Protein AF-A0A9X2NQ87-F1 (afdb_monomer)

Secondary structure (DSSP, 8-state):
----TT-S-SEEEES-TTSSEEEEEETT-S-TTSS--GGGHHHHTTSEEEEEETTSTTHHHHHHHHHHT--TTSPPEEEEEEGGGHHHHHHHHHTSTTT-SEEEEES-------THHHHHHTT-EEEEESTT-SSPPPTTSHHHHHHHHHHTT--

Radius of gyration: 14.39 Å; Cα contacts (8 Å, |Δi|>4): 299; chains: 1; bounding box: 39×30×39 Å

Foldseek 3Di:
DDDPLQPDDQKDKAADAQAEEEEEAAASRPPPPNHDQPLCVLVSPHHIYIDGGPPHPCSLVVVLCQLVVDDPPGHAYEYEYFADCLVVQLVSCVVRQLSHQEYEYQCHDDDDDCSVVVNVVSNYHYYYAPPPDPDGDHCSDNSNSVRVCVVVVND

Nearest PDB structures (foldseek):
  6bq0-assembly1_B  TM=6.333E-01  e=1.135E-02  Homo sapiens
  7wwf-assembly3_F  TM=6.055E-01  e=3.616E-01  Mycolicibact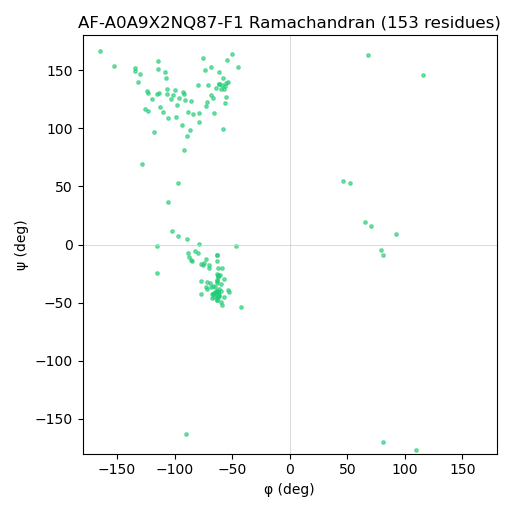erium smegmatis MC2 155
  4b2o-assembly1_D  TM=4.852E-01  e=1.905E-01  Bacillus subtilis subsp. subtilis str. 168
  2egz-assembly1_C  TM=3.609E-01  e=5.664E-01  Aquifex aeolicus
  2egz-assembly1_A  TM=3.420E-01  e=3.876E+00  Aquifex aeolicus

Sequence (155 aa):
MSADRSAGPPVVTAGDPSGAKVIVLDPAGAGNHGELPATWRPLARRRGIFWCRVPADGALTEADDLLGDRGRADPEIAVVAGGPLAAEALQLVGRHPGAAAHLLLVTPSGAGTDPSAELRAAGTDVRVVAPDAEEPLPLGHPDVVAAVRAALGDV

Solvent-accessible surface area (backbone atoms only — not comparable to full-atom values): 8628 Å² total; per-residue (Å²): 135,82,74,70,69,60,73,71,71,26,56,43,74,43,53,50,76,84,45,36,34,36,40,32,44,32,71,80,24,60,56,103,76,69,52,80,49,76,66,50,52,73,55,25,76,74,21,11,34,40,39,18,15,34,88,24,77,61,14,65,54,54,57,47,49,60,37,68,69,56,52,94,87,50,58,56,29,32,38,38,22,35,18,89,38,33,68,58,48,52,52,58,48,61,76,32,73,51,42,36,48,31,37,38,28,34,33,58,60,83,89,75,84,71,69,55,57,61,40,40,74,43,59,17,50,69,47,75,38,62,79,82,53,94,59,77,72,56,81,59,36,65,68,51,44,51,49,52,29,55,75,70,70,61,119

Organism: NCBI:txid2945988

Mean predicted aligned error: 5.28 Å

Structure (mmCIF, N/CA/C/O backbone):
data_AF-A0A9X2NQ87-F1
#
_entry.id   AF-A0A9X2NQ87-F1
#
loop_
_atom_site.group_PDB
_atom_site.id
_atom_site.type_symbol
_atom_site.label_atom_id
_atom_site.label_alt_id
_atom_site.label_comp_id
_atom_site.label_asym_id
_atom_site.label_entity_id
_atom_site.label_seq_id
_atom_site.pdbx_PDB_ins_code
_atom_site.Cartn_x
_atom_site.Cartn_y
_atom_site.Cartn_z
_atom_site.occupancy
_atom_site.B_iso_or_equiv
_atom_site.auth_seq_id
_atom_site.auth_comp_id
_atom_site.auth_asym_id
_atom_site.auth_atom_id
_atom_site.pdbx_PDB_model_num
ATOM 1 N N . MET A 1 1 ? 17.807 -3.602 -24.142 1.00 34.56 1 MET A N 1
ATOM 2 C CA . MET A 1 1 ? 16.470 -3.240 -24.658 1.00 34.56 1 MET A CA 1
ATOM 3 C C . MET A 1 1 ? 15.460 -3.702 -23.626 1.00 34.56 1 MET A C 1
ATOM 5 O O . MET A 1 1 ? 15.176 -4.890 -23.570 1.00 34.56 1 MET A O 1
ATOM 9 N N . SER A 1 2 ? 15.030 -2.812 -22.730 1.00 44.12 2 SER A N 1
ATOM 10 C CA . SER A 1 2 ? 13.993 -3.141 -21.748 1.00 44.12 2 SER A CA 1
ATOM 11 C C . SER A 1 2 ? 12.663 -3.239 -22.484 1.00 44.12 2 SER A C 1
ATOM 13 O O . SER A 1 2 ? 12.281 -2.288 -23.161 1.00 44.12 2 SER A O 1
ATOM 15 N N . ALA A 1 3 ? 11.999 -4.392 -22.393 1.00 45.81 3 ALA A N 1
ATOM 16 C CA . ALA A 1 3 ? 10.607 -4.518 -22.800 1.00 45.81 3 ALA A CA 1
ATOM 17 C C . ALA A 1 3 ? 9.786 -3.446 -22.070 1.00 45.81 3 ALA A C 1
ATOM 19 O O . ALA A 1 3 ? 10.065 -3.144 -20.907 1.00 45.81 3 ALA A O 1
ATOM 20 N N . ASP A 1 4 ? 8.844 -2.838 -22.784 1.00 51.00 4 ASP A N 1
ATOM 21 C CA . ASP A 1 4 ? 8.045 -1.715 -22.312 1.00 51.00 4 ASP A CA 1
ATOM 22 C C . ASP A 1 4 ? 7.287 -2.098 -21.031 1.00 51.00 4 ASP A C 1
ATOM 24 O O . ASP A 1 4 ? 6.260 -2.776 -21.072 1.00 51.00 4 ASP A O 1
ATOM 28 N N . ARG A 1 5 ? 7.824 -1.686 -19.874 1.00 53.44 5 ARG A N 1
ATOM 29 C CA . ARG A 1 5 ? 7.223 -1.919 -18.548 1.00 53.44 5 ARG A CA 1
ATOM 30 C C . ARG A 1 5 ? 5.862 -1.222 -18.399 1.00 53.44 5 ARG A C 1
ATOM 32 O O . ARG A 1 5 ? 5.155 -1.479 -17.430 1.00 53.44 5 ARG A O 1
ATOM 39 N N . SER A 1 6 ? 5.495 -0.373 -19.359 1.00 53.84 6 SER A N 1
ATOM 40 C CA . SER A 1 6 ? 4.235 0.370 -19.423 1.00 53.84 6 SER A CA 1
ATOM 41 C C . SER A 1 6 ? 3.114 -0.415 -20.118 1.00 53.84 6 SER A C 1
ATOM 43 O O . SER A 1 6 ? 1.956 -0.012 -20.044 1.00 53.84 6 SER A O 1
ATOM 45 N N . ALA A 1 7 ? 3.409 -1.544 -20.776 1.00 56.22 7 ALA A N 1
ATOM 46 C CA . ALA A 1 7 ? 2.388 -2.342 -21.451 1.00 56.22 7 ALA A CA 1
ATOM 47 C C . ALA A 1 7 ? 1.427 -3.013 -20.439 1.00 56.22 7 ALA A C 1
ATOM 49 O O . ALA A 1 7 ? 1.853 -3.667 -19.482 1.00 56.22 7 ALA A O 1
ATOM 50 N N . GLY A 1 8 ? 0.112 -2.851 -20.630 1.00 69.81 8 GLY A N 1
ATOM 51 C CA . GLY A 1 8 ? -0.960 -3.426 -19.791 1.00 69.81 8 GLY A CA 1
ATOM 52 C C . GLY A 1 8 ? -1.724 -2.389 -18.942 1.00 69.81 8 GLY A C 1
ATOM 53 O O . GLY A 1 8 ? -1.425 -1.200 -19.028 1.00 69.81 8 GLY A O 1
ATOM 54 N N . PRO A 1 9 ? -2.682 -2.809 -18.094 1.00 83.56 9 PRO A N 1
ATOM 55 C CA . PRO A 1 9 ? -3.455 -1.893 -17.249 1.00 83.56 9 PRO A CA 1
ATOM 56 C C . PRO A 1 9 ? -2.595 -1.305 -16.118 1.00 83.56 9 PRO A C 1
ATOM 58 O O . PRO A 1 9 ? -1.843 -2.049 -15.496 1.00 83.56 9 PRO A O 1
ATOM 61 N N . PRO A 1 10 ? -2.670 -0.004 -15.793 1.00 87.50 10 PRO A N 1
ATOM 62 C CA . PRO A 1 10 ? -1.809 0.607 -14.771 1.00 87.50 10 PRO A CA 1
ATOM 63 C C . PRO A 1 10 ? -1.980 -0.008 -13.379 1.00 87.50 10 PRO A C 1
ATOM 65 O O . PRO A 1 10 ? -1.028 -0.037 -12.598 1.00 87.50 10 PRO A O 1
ATOM 68 N N . VAL A 1 11 ? -3.155 -0.578 -13.111 1.00 92.06 11 VAL A N 1
ATOM 69 C CA . VAL A 1 11 ? -3.458 -1.318 -11.890 1.00 92.06 11 VAL A CA 1
ATOM 70 C C . VAL A 1 11 ? -3.931 -2.725 -12.234 1.00 92.06 11 VAL A C 1
ATOM 72 O O . VAL A 1 11 ? -4.794 -2.915 -13.090 1.00 92.06 11 VAL A O 1
ATOM 75 N N . VAL A 1 12 ? -3.360 -3.719 -11.556 1.00 91.81 12 VAL A N 1
ATOM 76 C CA . VAL A 1 12 ? -3.833 -5.109 -11.588 1.00 91.81 12 VAL A CA 1
ATOM 77 C C . VAL A 1 12 ? -4.586 -5.383 -10.292 1.00 91.81 12 VAL A C 1
ATOM 79 O O . VAL A 1 12 ? -4.038 -5.181 -9.209 1.00 91.81 12 VAL A O 1
ATOM 82 N N . THR A 1 13 ? -5.832 -5.845 -10.387 1.00 94.00 13 THR A N 1
ATOM 83 C CA . THR A 1 13 ? -6.686 -6.093 -9.218 1.00 94.00 13 THR A CA 1
ATOM 84 C C . THR A 1 13 ? -6.901 -7.583 -8.956 1.00 94.00 13 THR A C 1
ATOM 86 O O . THR A 1 13 ? -6.909 -8.403 -9.877 1.00 94.00 13 THR A O 1
ATOM 89 N N . ALA A 1 14 ? -7.057 -7.958 -7.685 1.00 95.00 14 ALA A N 1
ATOM 90 C CA . ALA A 1 14 ? -7.391 -9.322 -7.272 1.00 95.00 14 ALA A CA 1
ATOM 91 C C . ALA A 1 14 ? -8.142 -9.334 -5.933 1.00 95.00 14 ALA A C 1
ATOM 93 O O . ALA A 1 14 ? -7.928 -8.459 -5.103 1.00 95.00 14 ALA A O 1
ATOM 94 N N . GLY A 1 15 ? -8.960 -10.359 -5.684 1.00 95.75 15 GLY A N 1
ATOM 95 C CA . GLY A 1 15 ? -9.734 -10.469 -4.441 1.00 95.75 15 GLY A CA 1
ATOM 96 C C . GLY A 1 15 ? -11.014 -9.631 -4.437 1.00 95.75 15 GLY A C 1
ATOM 97 O O . GLY A 1 15 ? -11.436 -9.132 -5.478 1.00 95.75 15 GLY A O 1
ATOM 98 N N . ASP A 1 16 ? -11.654 -9.521 -3.271 1.00 94.44 16 ASP A N 1
ATOM 99 C CA . ASP A 1 16 ? -12.895 -8.758 -3.093 1.00 94.44 16 ASP A CA 1
ATOM 100 C C . ASP A 1 16 ? -12.593 -7.263 -2.864 1.00 94.44 16 ASP A C 1
ATOM 102 O O . ASP A 1 16 ? -12.049 -6.909 -1.813 1.00 94.44 16 ASP A O 1
ATOM 106 N N . PRO A 1 17 ? -12.944 -6.367 -3.807 1.00 91.94 17 PRO A N 1
ATOM 107 C CA . PRO A 1 17 ? -12.682 -4.937 -3.672 1.00 91.94 17 PRO A CA 1
ATOM 108 C C . PRO A 1 17 ? -13.588 -4.244 -2.644 1.00 91.94 17 PRO A C 1
ATOM 110 O O . PRO A 1 17 ? -13.318 -3.097 -2.292 1.00 91.94 17 PRO A O 1
ATOM 113 N N . SER A 1 18 ? -14.657 -4.894 -2.172 1.00 91.94 18 SER A N 1
ATOM 114 C CA . SER A 1 18 ? -15.569 -4.330 -1.170 1.00 91.94 18 SER A CA 1
ATOM 115 C C . SER A 1 18 ? -15.100 -4.543 0.271 1.00 91.94 18 SER A C 1
ATOM 117 O O . SER A 1 18 ? -15.619 -3.891 1.172 1.00 91.94 18 SER A O 1
ATOM 119 N N . GLY A 1 19 ? -14.124 -5.435 0.483 1.00 94.19 19 GLY A N 1
ATOM 120 C CA . GLY A 1 19 ? -13.529 -5.736 1.783 1.00 94.19 19 GLY A CA 1
ATOM 121 C C . GLY A 1 19 ? -12.318 -4.863 2.119 1.00 94.19 19 GLY A C 1
ATOM 122 O O . GLY A 1 19 ? -12.081 -3.822 1.509 1.00 94.19 19 GLY A O 1
ATOM 123 N N . ALA A 1 20 ? -11.528 -5.302 3.105 1.00 96.75 20 ALA A N 1
ATOM 124 C CA . ALA A 1 20 ? -10.266 -4.651 3.451 1.00 96.75 20 ALA A CA 1
ATOM 125 C C . ALA A 1 20 ? -9.291 -4.692 2.264 1.00 96.75 20 ALA A C 1
ATOM 127 O O . ALA A 1 20 ? -9.177 -5.715 1.582 1.00 96.75 20 ALA A O 1
ATOM 128 N N . LYS A 1 21 ? -8.579 -3.589 2.019 1.00 97.62 21 LYS A N 1
ATOM 129 C CA . LYS A 1 21 ? -7.793 -3.382 0.796 1.00 97.62 21 LYS A CA 1
ATOM 130 C C . LYS A 1 21 ? -6.296 -3.318 1.076 1.00 97.62 21 LYS A C 1
ATOM 132 O O . LYS A 1 21 ? -5.868 -2.855 2.133 1.00 97.62 21 LYS A O 1
ATOM 137 N N . VAL A 1 22 ? -5.500 -3.732 0.095 1.00 98.25 22 VAL A N 1
ATOM 138 C CA . VAL A 1 22 ? -4.061 -3.467 0.034 1.00 98.25 22 VAL A CA 1
ATOM 139 C C . VAL A 1 22 ? -3.737 -2.809 -1.300 1.00 98.25 22 VAL A C 1
ATOM 141 O O . VAL A 1 22 ? -3.900 -3.423 -2.353 1.00 98.25 22 VAL A O 1
ATOM 144 N N . ILE A 1 23 ? -3.260 -1.572 -1.246 1.00 98.25 23 ILE A N 1
ATOM 145 C CA . ILE A 1 23 ? -2.701 -0.852 -2.387 1.00 98.25 23 ILE A CA 1
ATOM 146 C C . ILE A 1 23 ? -1.199 -1.130 -2.406 1.00 98.25 23 ILE A C 1
ATOM 148 O O . ILE A 1 23 ? -0.514 -0.899 -1.412 1.00 98.25 23 ILE A O 1
ATOM 152 N N . VAL A 1 24 ? -0.677 -1.636 -3.518 1.00 97.12 24 VAL A N 1
ATOM 153 C CA . VAL A 1 24 ? 0.748 -1.938 -3.687 1.00 97.12 24 VAL A CA 1
ATOM 154 C C . VAL A 1 24 ? 1.332 -0.991 -4.723 1.00 97.12 24 VAL A C 1
ATOM 156 O O . VAL A 1 24 ? 0.911 -1.019 -5.872 1.00 97.12 24 VAL A O 1
ATOM 159 N N . LEU A 1 25 ? 2.308 -0.173 -4.334 1.00 95.94 25 LEU A N 1
ATOM 160 C CA . LEU A 1 25 ? 3.073 0.688 -5.230 1.00 95.94 25 LEU A CA 1
ATOM 161 C C . LEU A 1 25 ? 4.344 -0.051 -5.650 1.00 95.94 25 LEU A C 1
ATOM 163 O O . LEU A 1 25 ? 5.298 -0.173 -4.873 1.00 95.94 25 LEU A O 1
ATOM 167 N N . ASP A 1 26 ? 4.338 -0.572 -6.874 1.00 92.44 26 ASP A N 1
ATOM 168 C CA . ASP A 1 26 ? 5.408 -1.408 -7.406 1.00 92.44 26 ASP A CA 1
ATOM 169 C C . ASP A 1 26 ? 6.275 -0.653 -8.430 1.00 92.44 26 ASP A C 1
ATOM 171 O O . ASP A 1 26 ? 5.812 -0.425 -9.551 1.00 92.44 26 ASP A O 1
ATOM 175 N N . PRO A 1 27 ? 7.536 -0.302 -8.094 1.00 88.69 27 PRO A N 1
ATOM 176 C CA . PRO A 1 27 ? 8.447 0.403 -9.000 1.00 88.69 27 PRO A CA 1
ATOM 177 C C . P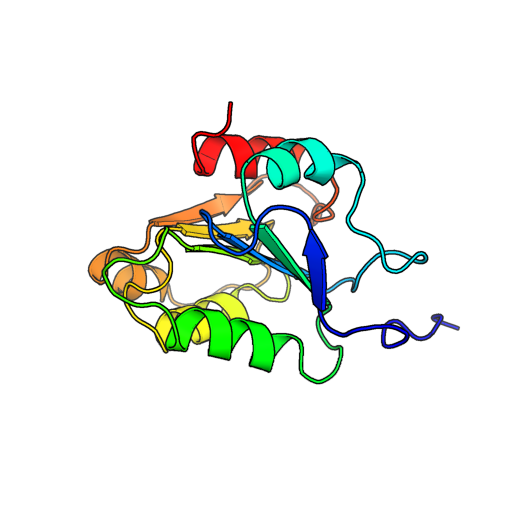RO A 1 27 ? 9.018 -0.480 -10.115 1.00 88.69 27 PRO A C 1
ATOM 179 O O . PRO A 1 27 ? 9.600 0.030 -11.074 1.00 88.69 27 PRO A O 1
ATOM 182 N N . ALA A 1 28 ? 8.920 -1.807 -9.990 1.00 78.69 28 ALA A N 1
ATOM 183 C CA . ALA A 1 28 ? 9.352 -2.712 -11.049 1.00 78.69 28 ALA A CA 1
ATOM 184 C C . ALA A 1 28 ? 8.325 -2.777 -12.194 1.00 78.69 28 ALA A C 1
ATOM 186 O O . ALA A 1 28 ? 8.672 -3.215 -13.296 1.00 78.69 28 ALA A O 1
ATOM 187 N N . GLY A 1 29 ? 7.090 -2.324 -11.938 1.00 64.75 29 GLY A N 1
ATOM 188 C CA . GLY A 1 29 ? 5.905 -2.697 -12.701 1.00 64.75 29 GLY A CA 1
ATOM 189 C C . GLY A 1 29 ? 5.549 -4.176 -12.494 1.00 64.75 29 GLY A C 1
ATOM 190 O O . GLY A 1 29 ? 6.382 -4.973 -12.065 1.00 64.75 29 GLY A O 1
ATOM 191 N N . ALA A 1 30 ? 4.317 -4.583 -12.831 1.00 54.91 30 ALA A N 1
ATOM 192 C CA . ALA A 1 30 ? 3.971 -6.008 -12.778 1.00 54.91 30 ALA A CA 1
ATOM 193 C C . ALA A 1 30 ? 4.947 -6.793 -13.659 1.00 54.91 30 ALA A C 1
ATOM 195 O O . ALA A 1 30 ? 5.246 -6.378 -14.781 1.00 54.91 30 ALA A O 1
ATOM 196 N N . GLY A 1 31 ? 5.423 -7.933 -13.150 1.00 53.66 31 GLY A N 1
ATOM 197 C CA . GLY A 1 31 ? 6.260 -8.849 -13.920 1.00 53.66 31 GLY A CA 1
ATOM 198 C C . GLY A 1 31 ? 5.641 -9.172 -15.286 1.00 53.66 31 GLY A C 1
ATOM 199 O O . GLY A 1 31 ? 4.449 -8.957 -15.498 1.00 53.66 31 GLY A O 1
ATOM 200 N N . ASN A 1 32 ? 6.456 -9.714 -16.197 1.00 49.97 32 ASN A N 1
ATOM 201 C CA . ASN A 1 32 ? 6.227 -9.890 -17.648 1.00 49.97 32 ASN A CA 1
ATOM 202 C C . ASN A 1 32 ? 4.868 -10.474 -18.126 1.00 49.97 32 ASN A C 1
ATOM 204 O O . ASN A 1 32 ? 4.665 -10.606 -19.330 1.00 49.97 32 ASN A O 1
ATOM 208 N N . HIS A 1 33 ? 3.947 -10.836 -17.236 1.00 53.31 33 HIS A N 1
ATOM 209 C CA . HIS A 1 33 ? 2.650 -11.440 -17.537 1.00 53.31 33 HIS A CA 1
ATOM 210 C C . HIS A 1 33 ? 1.436 -10.576 -17.160 1.00 53.31 33 HIS A C 1
ATOM 212 O O . HIS A 1 33 ? 0.316 -10.994 -17.424 1.00 53.31 33 HIS A O 1
ATOM 218 N N . GLY A 1 34 ? 1.618 -9.380 -16.580 1.00 64.75 34 GLY A N 1
ATOM 219 C CA . GLY A 1 34 ? 0.487 -8.500 -16.238 1.00 64.75 34 GLY A CA 1
ATOM 220 C C . GLY A 1 34 ? -0.442 -9.068 -15.155 1.00 64.75 34 GLY A C 1
ATOM 221 O O . GLY A 1 34 ? -1.583 -8.634 -15.030 1.00 64.75 34 GLY A O 1
ATOM 222 N N . GLU A 1 35 ? 0.049 -10.031 -14.374 1.00 77.94 35 GLU A N 1
ATOM 223 C CA . GLU A 1 35 ? -0.670 -10.687 -13.284 1.00 77.94 35 GLU A CA 1
ATOM 224 C C . GLU A 1 35 ? -0.020 -10.377 -11.931 1.00 77.94 35 GLU A C 1
ATOM 226 O O . GLU A 1 35 ? 1.170 -10.066 -11.837 1.00 77.94 35 GLU A O 1
ATOM 231 N N . LEU A 1 36 ? -0.808 -10.527 -10.866 1.00 86.94 36 LEU A N 1
ATOM 232 C CA . LEU A 1 36 ? -0.322 -10.481 -9.492 1.00 86.94 36 LEU A CA 1
ATOM 233 C C . LEU A 1 36 ? 0.701 -11.613 -9.236 1.00 86.94 36 LEU A C 1
ATOM 235 O O . LEU A 1 36 ? 0.434 -12.761 -9.620 1.00 86.94 36 LEU A O 1
ATOM 239 N N . PRO A 1 37 ? 1.823 -11.365 -8.527 1.00 89.25 37 PRO A N 1
ATOM 240 C CA . PRO A 1 37 ? 2.752 -12.429 -8.156 1.00 89.25 37 PRO A CA 1
ATOM 241 C C . PRO A 1 37 ? 2.053 -13.554 -7.384 1.00 89.25 37 PRO A C 1
ATOM 243 O O . PRO A 1 37 ? 1.237 -13.314 -6.492 1.00 89.25 37 PRO A O 1
ATOM 246 N N . ALA A 1 38 ? 2.400 -14.809 -7.687 1.00 91.06 38 ALA A N 1
ATOM 247 C CA . ALA A 1 38 ? 1.740 -15.975 -7.095 1.00 91.06 38 ALA A CA 1
ATOM 248 C C . ALA A 1 38 ? 1.794 -15.993 -5.554 1.00 91.06 38 ALA A C 1
ATOM 250 O O . ALA A 1 38 ? 0.869 -16.493 -4.912 1.00 91.06 38 ALA A O 1
ATOM 251 N N . THR A 1 39 ? 2.840 -15.408 -4.969 1.00 93.75 39 THR A N 1
ATOM 252 C CA . THR A 1 39 ? 3.032 -15.272 -3.520 1.00 93.75 39 THR A CA 1
ATOM 253 C C . THR A 1 39 ? 1.946 -14.437 -2.841 1.00 93.75 39 THR A C 1
ATOM 255 O O . THR A 1 39 ? 1.638 -14.697 -1.684 1.00 93.75 39 THR A O 1
ATOM 258 N N . TRP A 1 40 ? 1.288 -13.517 -3.553 1.00 94.94 40 TRP A N 1
ATOM 259 C CA . TRP A 1 40 ? 0.206 -12.680 -3.020 1.00 94.94 40 TRP A CA 1
ATOM 260 C C . TRP A 1 40 ? -1.180 -13.331 -3.091 1.00 94.94 40 TRP A C 1
ATOM 262 O O . TRP A 1 40 ? -2.110 -12.874 -2.424 1.00 94.94 40 TRP A O 1
ATOM 272 N N . ARG A 1 41 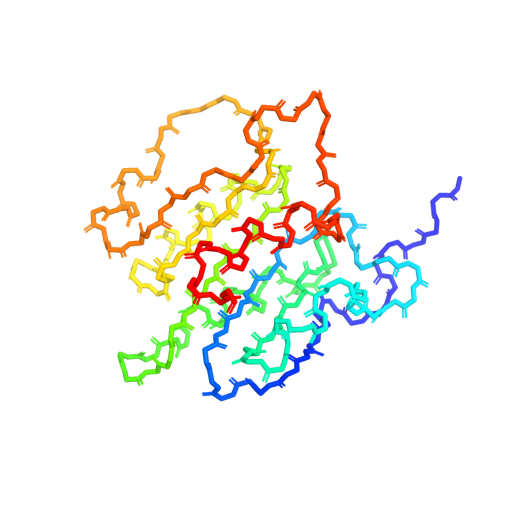? -1.342 -14.424 -3.851 1.00 92.69 41 ARG A N 1
ATOM 273 C CA . ARG A 1 41 ? -2.638 -15.114 -4.010 1.00 92.69 41 ARG A CA 1
ATOM 274 C C . ARG A 1 41 ? -3.295 -15.504 -2.676 1.00 92.69 41 ARG A C 1
ATOM 276 O O . ARG A 1 41 ? -4.511 -15.359 -2.583 1.00 92.69 41 ARG A O 1
ATOM 283 N N . PRO A 1 42 ? -2.572 -15.973 -1.637 1.00 94.06 42 PRO A N 1
ATOM 284 C CA . PRO A 1 42 ? -3.173 -16.224 -0.327 1.00 94.06 42 PRO A CA 1
ATOM 285 C C . PRO A 1 42 ? -3.765 -14.972 0.333 1.00 94.06 42 PRO A C 1
ATOM 287 O O . PRO A 1 42 ? -4.840 -15.066 0.919 1.00 94.06 42 PRO A O 1
ATOM 290 N N . LEU A 1 43 ? -3.113 -13.810 0.208 1.00 95.19 43 LEU A N 1
ATOM 291 C CA . LEU A 1 43 ? -3.610 -12.546 0.763 1.00 95.19 43 LEU A CA 1
ATOM 292 C C . LEU A 1 43 ? -4.827 -12.031 -0.020 1.00 95.19 43 LEU A C 1
ATOM 294 O O . LEU A 1 43 ? -5.812 -11.611 0.581 1.00 95.19 43 LEU A O 1
ATOM 298 N N . ALA A 1 44 ? -4.818 -12.183 -1.348 1.00 95.56 44 ALA A N 1
ATOM 299 C CA . ALA A 1 44 ? -5.946 -11.830 -2.215 1.00 95.56 44 ALA A CA 1
ATOM 300 C C . ALA A 1 44 ? -7.228 -12.649 -1.944 1.00 95.56 44 ALA A C 1
ATOM 302 O O . ALA A 1 44 ? -8.308 -12.282 -2.392 1.00 95.56 44 ALA A O 1
ATOM 303 N N . ARG A 1 45 ? -7.145 -13.762 -1.199 1.00 94.75 45 ARG A N 1
ATOM 304 C CA . ARG A 1 45 ? -8.338 -14.495 -0.732 1.00 94.75 45 ARG A CA 1
ATOM 305 C C . ARG A 1 45 ? -9.056 -13.802 0.427 1.00 94.75 45 ARG A C 1
ATOM 307 O O . ARG A 1 45 ? -10.184 -14.171 0.726 1.00 94.75 45 ARG A O 1
ATOM 314 N N . ARG A 1 46 ? -8.388 -12.869 1.109 1.00 95.19 46 ARG A N 1
ATOM 315 C CA . ARG A 1 46 ? -8.899 -12.168 2.297 1.00 95.19 46 ARG A CA 1
ATOM 316 C C . ARG A 1 46 ? -9.090 -10.672 2.068 1.00 95.19 46 ARG A C 1
ATOM 318 O O . ARG A 1 46 ? -9.883 -10.056 2.769 1.00 95.19 46 ARG A O 1
ATOM 325 N N . ARG A 1 47 ? -8.352 -10.101 1.115 1.00 96.94 47 ARG A N 1
ATOM 326 C CA . ARG A 1 47 ? -8.294 -8.662 0.857 1.00 96.94 47 ARG A CA 1
ATOM 327 C C . ARG A 1 47 ? -8.403 -8.358 -0.629 1.00 96.94 47 ARG A C 1
ATOM 329 O O . ARG A 1 47 ? -7.920 -9.134 -1.454 1.00 96.94 47 ARG A O 1
ATOM 336 N N . GLY A 1 48 ? -8.971 -7.203 -0.951 1.00 97.50 48 GLY A N 1
ATOM 337 C CA . GLY A 1 48 ? -8.868 -6.615 -2.282 1.00 97.50 48 GLY A CA 1
ATOM 338 C C . GLY A 1 48 ? -7.460 -6.064 -2.497 1.00 97.50 48 GLY A C 1
ATOM 339 O O . GLY A 1 48 ? -7.012 -5.200 -1.750 1.00 97.50 48 GLY A O 1
ATOM 340 N N . ILE A 1 49 ? -6.740 -6.568 -3.492 1.00 97.38 49 ILE A N 1
ATOM 341 C CA . ILE A 1 49 ? -5.396 -6.113 -3.854 1.00 97.38 49 ILE A CA 1
ATOM 342 C C . ILE A 1 49 ? -5.493 -5.196 -5.067 1.00 97.38 49 ILE A C 1
ATOM 344 O O . ILE A 1 49 ? -6.068 -5.586 -6.081 1.00 97.38 49 ILE A O 1
ATOM 348 N N . PHE A 1 50 ? -4.883 -4.019 -4.967 1.00 96.75 50 PHE A N 1
ATOM 349 C CA . PHE A 1 50 ? -4.724 -3.045 -6.042 1.00 96.75 50 PHE A CA 1
ATOM 350 C C . PHE A 1 50 ? -3.229 -2.871 -6.301 1.00 96.75 50 PHE A C 1
ATOM 352 O O . PHE A 1 50 ? -2.534 -2.169 -5.571 1.00 96.75 50 PHE A O 1
ATOM 359 N N . TRP A 1 51 ? -2.706 -3.578 -7.300 1.00 95.44 51 TRP A N 1
ATOM 360 C CA 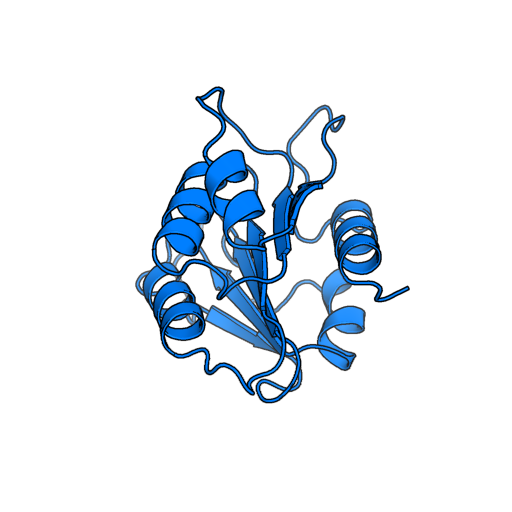. TRP A 1 51 ? -1.290 -3.556 -7.652 1.00 95.44 51 TRP A CA 1
ATOM 361 C C . TRP A 1 51 ? -1.007 -2.443 -8.660 1.00 95.44 51 TRP A C 1
ATOM 363 O O . TRP A 1 51 ? -1.145 -2.638 -9.870 1.00 95.44 51 TRP A O 1
ATOM 373 N N . CYS A 1 52 ? -0.621 -1.275 -8.156 1.00 94.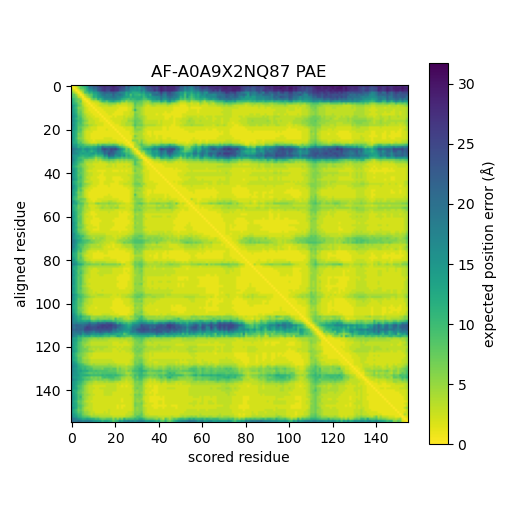25 52 CYS A N 1
ATOM 374 C CA . CYS A 1 52 ? -0.274 -0.093 -8.932 1.00 94.25 52 CYS A CA 1
ATOM 375 C C . CYS A 1 52 ? 1.143 -0.222 -9.497 1.00 94.25 52 CYS A C 1
ATOM 377 O O . CYS A 1 52 ? 2.138 -0.216 -8.770 1.00 94.25 52 CYS A O 1
ATOM 379 N N . ARG A 1 53 ? 1.236 -0.328 -10.822 1.00 90.81 53 ARG A N 1
ATOM 380 C CA . ARG A 1 53 ? 2.495 -0.501 -11.550 1.00 90.81 53 ARG A CA 1
ATOM 381 C C . ARG A 1 53 ? 3.097 0.870 -11.817 1.00 90.81 53 ARG A C 1
ATOM 383 O O . ARG A 1 53 ? 2.698 1.536 -12.760 1.00 90.81 53 ARG A O 1
ATOM 390 N N . VAL A 1 54 ? 4.049 1.316 -11.013 1.00 90.06 54 VAL A N 1
ATOM 391 C CA . VAL A 1 54 ? 4.672 2.634 -11.186 1.00 90.06 54 VAL A CA 1
ATOM 392 C C . VAL A 1 54 ? 5.922 2.469 -12.065 1.00 90.06 54 VAL A C 1
ATOM 394 O O . VAL A 1 54 ? 6.730 1.585 -11.784 1.00 90.06 54 VAL A O 1
ATOM 397 N N . PRO A 1 55 ? 6.105 3.2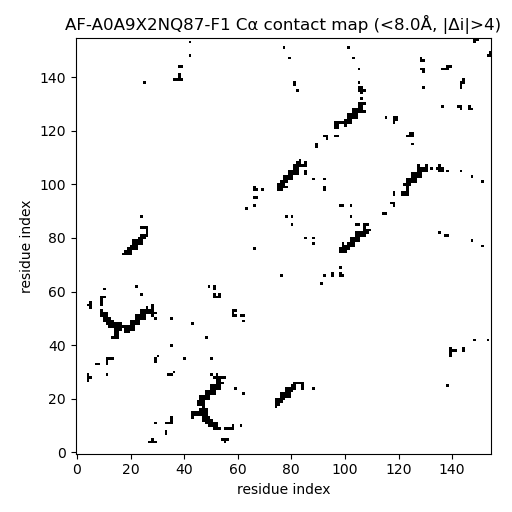61 -13.144 1.00 86.75 55 PRO A N 1
ATOM 398 C CA . PRO A 1 55 ? 5.449 4.536 -13.449 1.00 86.75 55 PRO A CA 1
ATOM 399 C C . PRO A 1 55 ? 4.378 4.469 -14.558 1.00 86.75 55 PRO A C 1
ATOM 401 O O . PRO A 1 55 ? 4.283 5.398 -15.357 1.00 86.75 55 PRO A O 1
ATOM 404 N N . ALA A 1 56 ? 3.593 3.391 -14.668 1.00 87.38 56 ALA A N 1
ATOM 405 C CA . ALA A 1 56 ? 2.506 3.356 -15.647 1.00 87.38 56 ALA A CA 1
ATOM 406 C C . ALA A 1 56 ? 1.513 4.503 -15.392 1.00 87.38 56 ALA A C 1
ATOM 408 O O . ALA A 1 56 ? 1.157 4.792 -14.245 1.00 87.38 56 ALA A O 1
ATOM 409 N N . ASP A 1 57 ? 1.079 5.151 -16.472 1.00 87.19 57 ASP A N 1
ATOM 410 C CA . ASP A 1 57 ? 0.204 6.318 -16.394 1.00 87.19 57 ASP A CA 1
ATOM 411 C C . ASP A 1 57 ? -1.123 5.975 -15.698 1.00 87.19 57 ASP A C 1
ATOM 413 O O . ASP A 1 57 ? -1.724 4.935 -15.962 1.00 87.19 57 ASP A O 1
ATOM 417 N N . GLY A 1 58 ? -1.549 6.825 -14.765 1.00 90.50 58 GLY A N 1
ATOM 418 C CA . GLY A 1 58 ? -2.730 6.605 -13.924 1.00 90.50 58 GLY A CA 1
ATOM 419 C C . GLY A 1 58 ? -2.540 5.680 -12.711 1.00 90.50 58 GLY A C 1
ATOM 420 O O . GLY A 1 58 ? -3.420 5.646 -11.857 1.00 90.50 58 GLY A O 1
ATOM 421 N N . ALA A 1 59 ? -1.409 4.977 -12.547 1.00 92.12 59 ALA A N 1
ATOM 422 C CA . ALA A 1 59 ? -1.226 4.051 -11.416 1.00 92.12 59 ALA A CA 1
ATOM 423 C C . ALA A 1 59 ? -1.242 4.754 -10.043 1.00 92.12 59 ALA A C 1
ATOM 425 O O . ALA A 1 59 ? -1.816 4.236 -9.085 1.00 92.12 59 ALA A O 1
ATOM 426 N N . LEU A 1 60 ? -0.614 5.933 -9.947 1.00 95.00 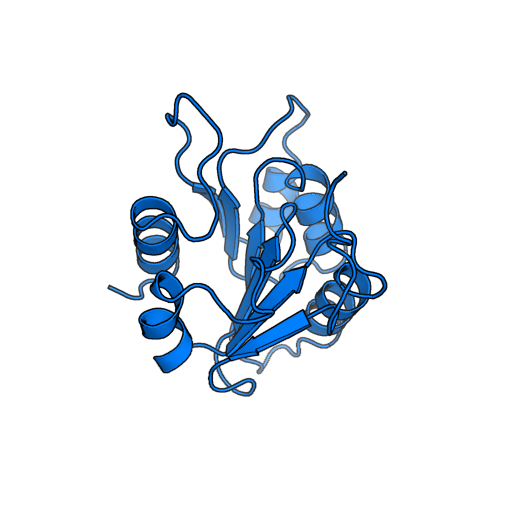60 LEU A N 1
ATOM 427 C CA . LEU A 1 60 ? -0.636 6.753 -8.730 1.00 95.00 60 LEU A CA 1
ATOM 428 C C . LEU A 1 60 ? -1.957 7.509 -8.560 1.00 95.00 60 LEU A C 1
ATOM 430 O O . LEU A 1 60 ? -2.370 7.716 -7.426 1.00 95.00 60 LEU A O 1
ATOM 434 N N . THR A 1 61 ? -2.612 7.893 -9.658 1.00 95.81 61 THR A N 1
ATOM 435 C CA . THR A 1 61 ? -3.937 8.527 -9.624 1.00 95.81 61 THR A CA 1
ATOM 436 C C . THR A 1 61 ? -4.972 7.570 -9.045 1.00 95.81 61 THR A C 1
ATOM 438 O O . THR A 1 61 ? -5.637 7.926 -8.087 1.00 95.81 61 THR A O 1
ATOM 441 N N . GLU A 1 62 ? -5.014 6.319 -9.508 1.00 96.00 62 GLU A N 1
ATOM 442 C CA . GLU A 1 62 ? -5.926 5.307 -8.958 1.00 96.00 62 GLU A CA 1
ATOM 443 C C . GLU A 1 62 ? -5.678 5.064 -7.457 1.00 96.00 62 GLU A C 1
ATOM 445 O O . GLU A 1 62 ? -6.612 4.927 -6.670 1.00 96.00 62 GLU A O 1
ATOM 450 N N . ALA A 1 63 ? -4.410 5.031 -7.030 1.00 97.56 63 ALA A N 1
ATOM 451 C CA . ALA A 1 63 ? -4.070 4.893 -5.615 1.00 97.56 63 ALA A CA 1
ATOM 452 C C . ALA A 1 63 ? -4.529 6.103 -4.778 1.00 97.56 63 ALA A C 1
ATOM 454 O O . ALA A 1 63 ? -4.933 5.935 -3.629 1.00 97.56 63 ALA A O 1
ATOM 455 N N . ASP A 1 64 ? -4.450 7.306 -5.348 1.00 98.31 64 ASP A N 1
ATOM 456 C CA . ASP A 1 64 ? -4.911 8.553 -4.738 1.00 98.31 64 ASP A CA 1
ATOM 457 C C . ASP A 1 64 ? -6.432 8.590 -4.601 1.00 98.31 64 ASP A C 1
ATOM 459 O O . ASP A 1 64 ? -6.934 8.882 -3.518 1.00 98.31 64 ASP A O 1
ATOM 463 N N . ASP A 1 65 ? -7.146 8.214 -5.661 1.00 97.69 65 ASP A N 1
ATOM 464 C CA . ASP A 1 65 ? -8.607 8.153 -5.693 1.00 97.69 65 ASP A CA 1
ATOM 465 C C . ASP A 1 65 ? -9.125 7.133 -4.667 1.00 97.69 65 ASP A C 1
ATOM 467 O O . ASP A 1 65 ? -9.982 7.454 -3.849 1.00 97.69 65 ASP A O 1
ATOM 471 N N . LEU A 1 66 ? -8.526 5.936 -4.591 1.00 97.06 66 LEU A N 1
ATOM 472 C CA . LEU A 1 66 ? -8.893 4.919 -3.592 1.00 97.06 66 LEU A CA 1
ATOM 473 C C . LEU A 1 66 ? -8.722 5.390 -2.140 1.00 97.06 66 LEU A C 1
ATOM 475 O O . LEU A 1 66 ? -9.473 4.952 -1.264 1.00 97.06 66 LEU A O 1
ATOM 479 N N . LEU A 1 67 ? -7.714 6.223 -1.868 1.00 97.94 67 LEU A N 1
ATOM 480 C CA . LEU A 1 67 ? -7.499 6.809 -0.545 1.00 97.94 67 LEU A CA 1
ATOM 481 C C . LEU A 1 67 ? -8.468 7.969 -0.284 1.00 97.94 67 LEU A C 1
ATOM 483 O O . LEU A 1 67 ? -9.021 8.047 0.813 1.00 97.94 67 LEU A O 1
ATOM 487 N N . GLY A 1 68 ? -8.689 8.833 -1.276 1.00 97.25 68 GLY A N 1
ATOM 488 C CA . GLY A 1 68 ? -9.570 9.998 -1.182 1.00 97.25 68 GLY A CA 1
ATOM 489 C C . GLY A 1 68 ? -11.053 9.647 -1.085 1.00 97.25 68 GLY A C 1
ATOM 490 O O . GLY A 1 68 ? -11.798 10.317 -0.371 1.00 97.25 68 GLY A O 1
ATOM 491 N N . ASP A 1 69 ? -11.468 8.557 -1.727 1.00 95.75 69 ASP A N 1
ATOM 492 C CA . ASP A 1 69 ? -12.849 8.070 -1.714 1.00 95.75 69 ASP A CA 1
ATOM 493 C C . ASP A 1 69 ? -13.199 7.288 -0.440 1.00 95.75 69 ASP A C 1
ATOM 495 O O . ASP A 1 69 ? -14.361 6.932 -0.230 1.00 95.75 69 ASP A O 1
ATOM 499 N N . ARG A 1 70 ? -12.221 7.007 0.435 1.00 93.94 70 ARG A N 1
ATOM 500 C CA . ARG A 1 70 ? -12.449 6.199 1.635 1.00 93.94 70 ARG A CA 1
ATOM 501 C C . ARG A 1 70 ? -13.381 6.910 2.621 1.00 93.94 70 ARG A C 1
ATOM 503 O O . ARG A 1 70 ? -13.006 7.859 3.314 1.00 93.94 70 ARG A O 1
ATOM 510 N N . GLY A 1 71 ? -14.568 6.345 2.804 1.00 91.56 71 GLY A N 1
ATOM 511 C CA . GLY A 1 71 ? -15.500 6.711 3.859 1.00 91.56 71 GLY A CA 1
ATOM 512 C C . GLY A 1 71 ? -15.102 6.177 5.240 1.00 91.56 71 GLY A C 1
ATOM 513 O O . GLY A 1 71 ? -14.370 5.201 5.401 1.00 91.56 71 GLY A O 1
ATOM 514 N N . ARG A 1 72 ? -15.661 6.784 6.294 1.00 86.62 72 ARG A N 1
ATOM 515 C CA . ARG A 1 72 ? -15.414 6.368 7.691 1.00 86.62 72 ARG A CA 1
ATOM 516 C C . ARG A 1 72 ? -15.901 4.947 8.006 1.00 86.62 72 ARG A C 1
ATOM 518 O O . ARG A 1 72 ? -15.351 4.307 8.897 1.00 86.62 72 ARG A O 1
ATOM 525 N N . ALA A 1 73 ? -16.957 4.497 7.331 1.00 91.44 73 ALA A N 1
ATOM 526 C CA . ALA A 1 73 ? -17.530 3.163 7.503 1.00 91.44 73 ALA A CA 1
ATOM 527 C C . ALA A 1 73 ? -16.881 2.112 6.589 1.00 91.44 73 ALA A C 1
ATOM 529 O O . ALA A 1 73 ? -17.184 0.927 6.730 1.00 91.44 73 ALA A O 1
ATOM 530 N N . ASP A 1 74 ? -16.007 2.535 5.673 1.00 93.88 74 ASP A N 1
ATOM 531 C CA . ASP A 1 74 ? -15.384 1.627 4.724 1.00 93.88 74 ASP A CA 1
ATOM 532 C C . ASP A 1 74 ? -14.320 0.770 5.414 1.00 93.88 74 ASP A C 1
ATOM 534 O O . ASP A 1 74 ? -13.668 1.223 6.373 1.00 93.88 74 ASP A O 1
ATOM 538 N N . PRO A 1 75 ? -14.101 -0.459 4.917 1.00 94.38 75 PRO A N 1
ATOM 539 C CA . PRO A 1 75 ? -13.027 -1.307 5.398 1.00 94.38 75 PRO A CA 1
ATOM 540 C C . PRO A 1 75 ? -11.658 -0.634 5.326 1.00 94.38 75 PRO A C 1
ATOM 542 O O . PRO A 1 75 ? -11.417 0.307 4.568 1.00 94.38 75 PRO A O 1
ATOM 545 N N . GLU A 1 76 ? -10.735 -1.146 6.133 1.00 94.94 76 GLU A N 1
ATOM 546 C CA . GLU A 1 76 ? -9.383 -0.611 6.205 1.00 94.94 76 GLU A CA 1
ATOM 547 C C . GLU A 1 76 ? -8.628 -0.703 4.872 1.00 94.94 76 GLU A C 1
ATOM 549 O O . GLU A 1 76 ? -8.793 -1.647 4.094 1.00 94.94 76 GLU A O 1
ATOM 554 N N . ILE A 1 77 ? -7.744 0.271 4.656 1.00 98.31 77 ILE A N 1
ATOM 555 C CA . ILE A 1 77 ? -6.795 0.298 3.546 1.00 98.31 77 ILE A CA 1
ATOM 556 C C . ILE A 1 77 ? -5.384 0.216 4.125 1.00 98.31 77 ILE A C 1
ATOM 558 O O . ILE A 1 77 ? -5.025 0.982 5.024 1.00 98.31 77 ILE A O 1
ATOM 562 N N . ALA A 1 78 ? -4.578 -0.697 3.595 1.00 98.25 78 ALA A N 1
ATOM 563 C CA . ALA A 1 78 ? -3.135 -0.718 3.783 1.00 98.25 78 ALA A CA 1
ATOM 564 C C . ALA A 1 78 ? -2.429 -0.299 2.491 1.00 98.25 78 ALA A C 1
ATOM 566 O O . ALA A 1 78 ? -2.860 -0.670 1.401 1.00 98.25 78 ALA A O 1
ATOM 567 N N . VAL A 1 79 ? -1.323 0.430 2.610 1.00 98.44 79 VAL A N 1
ATOM 568 C CA . VAL A 1 79 ? -0.452 0.796 1.487 1.00 98.44 79 VAL A CA 1
ATOM 569 C C . VAL A 1 79 ? 0.895 0.102 1.663 1.00 98.44 79 VAL A C 1
ATOM 571 O O . VAL A 1 79 ? 1.488 0.163 2.737 1.00 98.44 79 VAL A O 1
ATOM 574 N N . VAL A 1 80 ? 1.387 -0.558 0.618 1.00 97.69 80 VAL A N 1
ATOM 575 C CA . VAL A 1 80 ? 2.705 -1.204 0.571 1.00 97.69 80 VAL A CA 1
ATOM 576 C C . VAL A 1 80 ? 3.507 -0.567 -0.550 1.00 97.69 80 VAL A C 1
ATOM 578 O O . VAL A 1 80 ? 3.046 -0.555 -1.685 1.00 97.69 80 VAL A O 1
ATOM 581 N N . ALA A 1 81 ? 4.701 -0.058 -0.266 1.00 95.56 81 ALA A N 1
ATOM 582 C CA . ALA A 1 81 ? 5.534 0.603 -1.26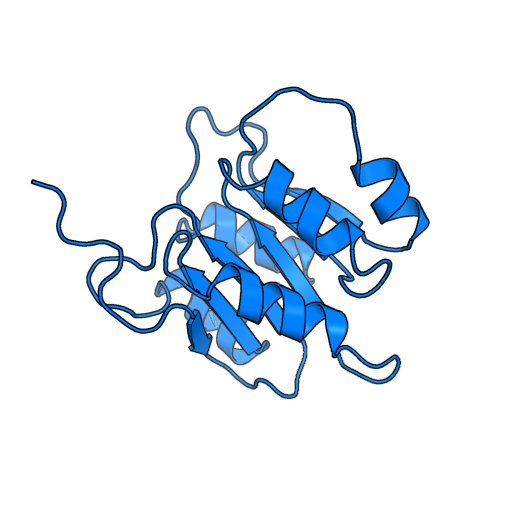7 1.00 95.56 81 ALA A CA 1
ATOM 583 C C . ALA A 1 81 ? 6.904 -0.062 -1.384 1.00 95.56 81 ALA A C 1
ATOM 585 O O . ALA A 1 81 ? 7.580 -0.283 -0.378 1.00 95.56 81 ALA A O 1
ATOM 586 N N . GLY A 1 82 ? 7.315 -0.367 -2.617 1.00 91.50 82 GLY A N 1
ATOM 587 C CA . GLY A 1 82 ? 8.681 -0.794 -2.913 1.00 91.50 82 GLY A CA 1
ATOM 588 C C . GLY A 1 82 ? 9.684 0.345 -2.723 1.00 91.50 82 GLY A C 1
ATOM 589 O O . GLY A 1 82 ? 9.339 1.512 -2.890 1.00 91.50 82 GLY A O 1
ATOM 590 N N . GLY A 1 83 ? 10.929 -0.005 -2.403 1.00 87.75 83 GLY A N 1
ATOM 591 C CA . GLY A 1 83 ? 11.945 0.910 -1.872 1.00 87.75 83 GLY A CA 1
ATOM 592 C C . GLY A 1 83 ? 12.047 2.300 -2.516 1.00 87.75 83 GLY A C 1
ATOM 593 O O . GLY A 1 83 ? 11.943 3.295 -1.794 1.00 87.75 83 GLY A O 1
ATOM 594 N N . PRO A 1 84 ? 12.200 2.386 -3.851 1.00 89.88 84 PRO A N 1
ATOM 595 C CA . PRO A 1 84 ? 12.259 3.651 -4.586 1.00 89.88 84 PRO A CA 1
ATOM 596 C C . PRO A 1 84 ? 11.044 4.572 -4.452 1.00 89.88 84 PRO A C 1
ATOM 598 O O . PRO A 1 84 ? 11.182 5.751 -4.735 1.00 89.88 84 PRO A O 1
ATOM 601 N N . LEU A 1 85 ? 9.880 4.056 -4.047 1.00 92.44 85 LEU A N 1
ATOM 602 C CA . LEU A 1 85 ? 8.623 4.809 -3.947 1.00 92.44 85 LEU A CA 1
ATOM 603 C C . LEU A 1 85 ? 8.280 5.201 -2.509 1.00 92.44 85 LEU A C 1
ATOM 605 O O . LEU A 1 85 ? 7.145 5.582 -2.227 1.00 92.44 85 LEU A O 1
ATOM 609 N N . ALA A 1 86 ? 9.213 5.052 -1.567 1.00 91.44 86 ALA A N 1
ATOM 610 C CA . ALA A 1 86 ? 8.931 5.310 -0.161 1.00 91.44 86 ALA A CA 1
ATOM 611 C C . ALA A 1 86 ? 8.512 6.769 0.091 1.00 91.44 86 ALA A C 1
ATOM 613 O O . ALA A 1 86 ? 7.548 7.013 0.817 1.00 91.44 86 ALA A O 1
ATOM 614 N N . ALA A 1 87 ? 9.198 7.735 -0.529 1.00 90.88 87 ALA A N 1
ATOM 615 C CA . ALA A 1 87 ? 8.880 9.154 -0.382 1.00 90.88 87 ALA A CA 1
ATOM 616 C C . ALA A 1 87 ? 7.523 9.499 -1.016 1.00 90.88 87 ALA A C 1
ATOM 618 O O . ALA A 1 87 ? 6.711 10.195 -0.409 1.00 90.88 87 ALA A O 1
ATOM 619 N N . GLU A 1 88 ? 7.249 8.963 -2.202 1.00 92.56 88 GLU A N 1
ATOM 620 C CA . GLU A 1 88 ? 5.988 9.116 -2.921 1.00 92.56 88 GLU A CA 1
ATOM 621 C C . GLU A 1 88 ? 4.827 8.508 -2.131 1.00 92.56 88 GLU A C 1
ATOM 623 O O . GLU A 1 88 ? 3.771 9.123 -2.032 1.00 92.56 88 GLU A O 1
ATOM 628 N N . ALA A 1 89 ? 5.022 7.343 -1.507 1.00 95.31 89 ALA A N 1
ATOM 629 C CA . ALA A 1 89 ? 4.016 6.709 -0.662 1.00 95.31 89 ALA A CA 1
ATOM 630 C C . ALA A 1 89 ? 3.702 7.545 0.585 1.00 95.31 89 ALA A C 1
ATOM 632 O O . ALA A 1 89 ? 2.537 7.706 0.945 1.00 95.31 89 ALA A O 1
ATOM 633 N N . LEU A 1 90 ? 4.731 8.114 1.223 1.00 94.62 90 LEU A N 1
ATOM 634 C CA . LEU A 1 90 ? 4.568 9.019 2.362 1.00 94.62 90 LEU A CA 1
ATOM 635 C C . LEU A 1 90 ? 3.783 10.278 1.968 1.00 94.62 90 LEU A C 1
ATOM 637 O O . LEU A 1 90 ? 2.864 10.669 2.683 1.00 94.62 90 LEU A O 1
ATOM 641 N N . GLN A 1 91 ? 4.096 10.879 0.817 1.00 94.25 91 GLN A N 1
ATOM 642 C CA . GLN A 1 91 ? 3.359 12.034 0.294 1.00 94.25 91 GLN A CA 1
ATOM 643 C C . GLN A 1 91 ? 1.917 11.674 -0.079 1.00 94.25 91 GLN A C 1
ATOM 645 O O . GLN A 1 91 ? 0.994 12.403 0.272 1.00 94.25 91 GLN A O 1
ATOM 650 N N . LEU A 1 92 ? 1.712 10.545 -0.761 1.00 96.00 92 LEU A N 1
ATOM 651 C CA . LEU A 1 92 ? 0.399 10.051 -1.169 1.00 96.00 92 LEU A CA 1
ATOM 652 C C . LEU A 1 92 ? -0.513 9.838 0.043 1.00 96.00 92 LEU A C 1
ATOM 654 O O . LEU A 1 92 ? -1.610 10.384 0.083 1.00 96.00 92 LEU A O 1
ATOM 658 N N . VAL A 1 93 ? -0.042 9.107 1.055 1.00 97.12 93 VAL A N 1
ATOM 659 C CA . VAL A 1 93 ? -0.808 8.874 2.288 1.00 97.12 93 VAL A CA 1
ATOM 660 C C . VAL A 1 93 ? -0.985 10.171 3.083 1.00 97.12 93 VAL A C 1
ATOM 662 O O . VAL A 1 93 ? -2.052 10.400 3.646 1.00 97.12 93 VAL A O 1
ATOM 665 N N . GLY A 1 94 ? 0.012 11.061 3.085 1.00 95.62 94 GLY A N 1
ATOM 666 C CA . GLY A 1 94 ? -0.064 12.363 3.755 1.00 95.62 94 GLY A CA 1
ATOM 667 C C . GLY A 1 94 ? -1.132 13.303 3.200 1.00 95.62 94 GLY A C 1
ATOM 668 O O . GLY A 1 94 ? -1.647 14.135 3.945 1.00 95.62 94 GLY A O 1
ATOM 669 N N . ARG A 1 95 ? -1.526 13.147 1.930 1.00 96.31 95 ARG A N 1
ATOM 670 C CA . ARG A 1 95 ? -2.657 13.889 1.345 1.00 96.31 95 ARG A CA 1
ATOM 671 C C . ARG A 1 95 ? -4.015 13.445 1.889 1.00 96.31 95 ARG A C 1
ATOM 673 O O . ARG A 1 95 ? -4.951 14.239 1.851 1.00 96.31 95 ARG A O 1
ATOM 680 N N . HIS A 1 96 ? -4.097 12.239 2.460 1.00 96.50 96 HIS A N 1
ATOM 681 C CA . HIS A 1 96 ? -5.327 11.645 2.993 1.00 96.50 96 HIS A CA 1
ATOM 682 C C . HIS A 1 96 ? -5.142 11.147 4.438 1.00 96.50 96 HIS A C 1
ATOM 684 O O . HIS A 1 96 ? -5.141 9.935 4.688 1.00 96.50 96 HIS A O 1
ATOM 690 N N . PRO A 1 97 ? -4.970 12.051 5.423 1.00 92.62 97 PRO A N 1
ATOM 691 C CA . PRO A 1 97 ? -4.708 11.662 6.808 1.00 92.62 97 PRO A CA 1
ATOM 692 C C . PRO A 1 97 ? -5.777 10.709 7.363 1.00 92.62 97 PRO A C 1
ATOM 694 O O . PRO A 1 97 ? -6.972 10.999 7.318 1.00 92.62 97 PRO A O 1
ATOM 697 N N . GLY A 1 98 ? -5.347 9.563 7.895 1.00 91.62 98 GLY A N 1
ATOM 698 C CA . GLY A 1 98 ? -6.234 8.537 8.458 1.00 91.62 98 GLY A CA 1
ATOM 699 C C . GLY A 1 98 ? -6.916 7.620 7.430 1.00 91.62 98 GLY A C 1
ATOM 700 O O . GLY A 1 98 ? -7.567 6.649 7.824 1.00 91.62 98 GLY A O 1
ATOM 701 N N . ALA A 1 99 ? -6.747 7.858 6.122 1.00 96.19 99 ALA A N 1
ATOM 702 C CA . ALA A 1 99 ? -7.296 6.983 5.086 1.00 96.19 99 ALA A CA 1
ATOM 703 C C . ALA A 1 99 ? -6.547 5.645 4.989 1.00 96.19 99 ALA A C 1
ATOM 705 O O . ALA A 1 99 ? -7.168 4.615 4.740 1.00 96.19 99 ALA A O 1
ATOM 706 N N . ALA A 1 100 ? -5.244 5.607 5.263 1.00 97.44 100 ALA A N 1
ATOM 707 C CA . ALA A 1 100 ? -4.511 4.352 5.409 1.00 97.44 100 ALA A CA 1
ATOM 708 C C . ALA A 1 100 ? -4.402 3.963 6.890 1.00 97.44 100 ALA A C 1
ATOM 710 O O . ALA A 1 100 ? -3.906 4.743 7.704 1.00 97.44 100 ALA A O 1
ATOM 711 N N . ALA A 1 101 ? -4.823 2.744 7.231 1.00 96.75 101 ALA A N 1
ATOM 712 C CA . ALA A 1 101 ? -4.572 2.156 8.547 1.00 96.75 101 ALA A CA 1
ATOM 713 C C . ALA A 1 101 ? -3.096 1.757 8.695 1.00 96.75 101 ALA A C 1
ATOM 715 O O . ALA A 1 101 ? -2.506 1.945 9.756 1.00 96.75 101 ALA A O 1
ATOM 716 N N . HIS A 1 102 ? -2.487 1.271 7.608 1.00 97.69 102 HIS A N 1
ATOM 717 C CA . HIS A 1 102 ? -1.088 0.855 7.570 1.00 97.69 102 HIS A CA 1
ATOM 718 C C . HIS A 1 102 ? -0.363 1.439 6.357 1.00 97.69 102 HIS A C 1
ATOM 720 O O . HIS A 1 102 ? -0.900 1.430 5.249 1.00 97.69 102 HIS A O 1
ATOM 726 N N . LEU A 1 103 ? 0.885 1.862 6.557 1.00 97.56 103 LEU A N 1
ATOM 727 C CA . LEU A 1 103 ? 1.844 2.147 5.490 1.00 97.56 103 LEU A CA 1
ATOM 728 C C . LEU A 1 103 ? 3.103 1.301 5.709 1.00 97.56 103 LEU A C 1
ATOM 730 O O . LEU A 1 103 ? 3.819 1.472 6.695 1.00 97.56 103 LEU A O 1
ATOM 734 N N . LEU A 1 104 ? 3.368 0.383 4.785 1.00 96.94 104 LEU A N 1
ATOM 735 C CA . LEU A 1 104 ? 4.478 -0.561 4.836 1.00 96.94 104 LEU A CA 1
ATOM 736 C C . LEU A 1 104 ? 5.509 -0.204 3.761 1.00 96.94 104 LEU A C 1
ATOM 738 O O . LEU A 1 104 ? 5.241 -0.312 2.565 1.00 96.94 104 LEU A O 1
ATOM 742 N N . LEU A 1 105 ? 6.697 0.213 4.187 1.00 94.62 105 LEU A N 1
ATOM 743 C CA . LEU A 1 105 ? 7.794 0.606 3.303 1.00 94.62 105 LEU A CA 1
ATOM 744 C C . LEU A 1 105 ? 8.777 -0.560 3.167 1.00 94.62 105 LEU A C 1
ATOM 746 O O . LEU A 1 105 ? 9.462 -0.901 4.129 1.00 94.62 105 LEU A O 1
ATOM 750 N N . VAL A 1 106 ? 8.836 -1.193 1.997 1.00 92.81 106 VAL A N 1
ATOM 751 C CA . VAL A 1 106 ? 9.687 -2.364 1.740 1.00 92.81 106 VAL A CA 1
ATOM 752 C C . VAL A 1 106 ? 11.055 -1.902 1.266 1.00 92.81 106 VAL A C 1
ATOM 754 O O . VAL A 1 106 ? 11.167 -1.346 0.174 1.00 92.81 106 VAL A O 1
ATOM 757 N N . THR A 1 107 ? 12.096 -2.149 2.066 1.00 87.25 107 THR A N 1
ATOM 758 C CA . THR A 1 107 ? 13.487 -1.765 1.748 1.00 87.25 107 THR A CA 1
ATOM 759 C C . THR A 1 107 ? 13.601 -0.315 1.227 1.00 87.25 107 THR A C 1
ATOM 761 O O . THR A 1 107 ? 14.064 -0.114 0.102 1.00 87.25 107 THR A O 1
ATOM 764 N N . PRO A 1 108 ? 13.099 0.699 1.968 1.00 85.75 108 PRO A N 1
ATOM 765 C CA . PRO A 1 108 ? 13.047 2.088 1.506 1.00 85.75 108 PRO A CA 1
ATOM 766 C C . PRO A 1 108 ? 14.437 2.603 1.131 1.00 85.75 108 PRO A C 1
ATOM 768 O O . PRO A 1 108 ? 15.393 2.438 1.886 1.00 85.75 108 PRO A O 1
ATOM 771 N N . SER A 1 109 ? 14.545 3.258 -0.025 1.00 80.44 109 SER A N 1
ATOM 772 C CA . SER A 1 109 ? 15.776 3.931 -0.442 1.00 80.44 109 SER A CA 1
ATOM 773 C C . SER A 1 109 ? 15.686 5.429 -0.165 1.00 80.44 109 SER A C 1
ATOM 775 O O . SER A 1 109 ? 14.709 6.065 -0.556 1.00 80.44 109 SER A O 1
ATOM 777 N N . GLY A 1 110 ? 16.727 6.001 0.440 1.00 67.38 110 GLY A N 1
ATOM 778 C CA . GLY A 1 110 ? 16.841 7.439 0.698 1.00 67.38 110 GLY A CA 1
ATOM 779 C C . GLY A 1 110 ? 16.857 7.789 2.187 1.00 67.38 110 GLY A C 1
ATOM 780 O O . GLY A 1 110 ? 16.217 7.135 3.004 1.00 67.38 110 GLY A O 1
ATOM 781 N N . ALA A 1 111 ? 17.615 8.830 2.534 1.00 50.81 111 ALA A N 1
ATOM 782 C CA . ALA A 1 111 ? 17.671 9.402 3.876 1.00 50.81 111 ALA A CA 1
ATOM 783 C C . ALA A 1 111 ? 16.931 10.746 3.877 1.00 50.81 111 ALA A C 1
ATOM 785 O O . ALA A 1 111 ? 17.193 11.597 3.028 1.00 50.81 111 ALA A O 1
ATOM 786 N N . GLY A 1 112 ? 16.019 10.952 4.824 1.00 58.16 112 GLY A N 1
ATOM 787 C CA . GLY A 1 112 ? 15.260 12.193 4.946 1.00 58.16 112 GLY A CA 1
ATOM 788 C C . GLY A 1 112 ? 14.578 12.308 6.303 1.00 58.16 112 GLY A C 1
ATOM 789 O O . GLY A 1 112 ? 14.522 11.334 7.051 1.00 58.16 112 GLY A O 1
ATOM 790 N N . THR A 1 113 ? 14.088 13.513 6.620 1.00 54.22 113 THR A N 1
ATOM 791 C CA . THR A 1 113 ? 13.197 13.790 7.763 1.00 54.22 113 THR A CA 1
ATOM 792 C C . THR A 1 113 ? 12.098 12.742 7.848 1.00 54.22 113 THR A C 1
ATOM 794 O O . THR A 1 113 ? 11.754 12.184 6.817 1.00 54.22 113 THR A O 1
ATOM 797 N N . ASP A 1 114 ? 11.560 12.472 9.038 1.00 67.56 114 ASP A N 1
ATOM 798 C CA . ASP A 1 114 ? 10.586 11.401 9.254 1.00 67.56 114 ASP A CA 1
ATOM 799 C C . ASP A 1 114 ? 9.126 11.897 9.102 1.00 67.56 114 ASP A C 1
ATOM 801 O O . ASP A 1 114 ? 8.475 12.168 10.116 1.00 67.56 114 ASP A O 1
ATOM 805 N N . PRO A 1 115 ? 8.552 12.025 7.879 1.00 66.75 115 PRO A N 1
ATOM 806 C CA . PRO A 1 115 ? 7.144 12.389 7.700 1.00 66.75 115 PRO A CA 1
ATOM 807 C C . PRO A 1 115 ? 6.203 11.333 8.291 1.00 66.75 115 PRO A C 1
ATOM 809 O O . PRO A 1 115 ? 5.003 11.569 8.404 1.00 66.75 115 PRO A O 1
ATOM 812 N N . SER A 1 116 ? 6.719 10.172 8.712 1.00 77.50 116 SER A N 1
ATOM 813 C CA . SER A 1 116 ? 5.895 9.162 9.355 1.00 77.50 116 SER A CA 1
ATOM 814 C C . SER A 1 116 ? 5.419 9.568 10.753 1.00 77.50 116 SER A C 1
ATOM 816 O O . SER A 1 116 ? 4.430 9.012 11.220 1.00 77.50 116 SER A O 1
ATOM 818 N N . ALA A 1 117 ? 6.026 10.566 11.408 1.00 86.50 117 ALA A N 1
ATOM 819 C CA . ALA A 1 117 ? 5.521 11.086 12.681 1.00 86.50 117 ALA A CA 1
ATOM 820 C C . ALA A 1 117 ? 4.126 11.725 12.543 1.00 86.50 117 ALA A C 1
ATOM 822 O O . ALA A 1 117 ? 3.235 11.436 13.344 1.00 86.50 117 ALA A O 1
ATOM 823 N N . GLU A 1 118 ? 3.914 12.541 11.507 1.00 89.25 118 GLU A N 1
ATOM 824 C CA . GLU A 1 118 ? 2.616 13.171 11.226 1.00 89.25 118 GLU A CA 1
ATOM 825 C C . GLU A 1 118 ? 1.565 12.127 10.838 1.00 89.25 118 GLU A C 1
ATOM 827 O O . GLU A 1 118 ? 0.446 12.146 11.351 1.00 89.25 118 GLU A O 1
ATOM 832 N N . LEU A 1 119 ? 1.947 11.150 10.010 1.00 93.38 119 LEU A N 1
ATOM 833 C CA . LEU A 1 119 ? 1.069 10.040 9.637 1.00 93.38 119 LEU A CA 1
ATOM 834 C C . LEU A 1 119 ? 0.661 9.196 10.850 1.00 93.38 119 LEU A C 1
ATOM 836 O O . LEU A 1 119 ? -0.513 8.866 11.008 1.00 93.38 119 LEU A O 1
ATOM 840 N N . ARG A 1 120 ? 1.604 8.898 11.753 1.00 94.00 120 ARG A N 1
ATOM 841 C CA . ARG A 1 120 ? 1.308 8.195 13.009 1.00 94.00 120 ARG A CA 1
ATOM 842 C C . ARG A 1 120 ? 0.383 9.003 13.908 1.00 94.00 120 ARG A C 1
ATOM 844 O O . ARG A 1 120 ? -0.539 8.430 14.484 1.00 94.00 120 ARG A O 1
ATOM 851 N N . ALA A 1 121 ? 0.574 10.319 13.999 1.00 92.75 121 ALA A N 1
ATOM 852 C CA . ALA A 1 121 ? -0.332 11.197 14.739 1.00 92.75 121 ALA A CA 1
ATOM 853 C C . ALA A 1 121 ? -1.752 11.212 14.140 1.00 92.75 121 ALA A C 1
ATOM 855 O O . ALA A 1 121 ? -2.726 11.314 14.883 1.00 92.75 121 ALA A O 1
ATOM 856 N N . ALA A 1 122 ? -1.876 11.044 12.820 1.00 93.00 122 ALA A N 1
ATOM 857 C CA . ALA A 1 122 ? -3.150 10.883 12.118 1.00 93.00 122 ALA A CA 1
ATOM 858 C C . ALA A 1 122 ? -3.751 9.462 12.215 1.00 93.00 122 ALA A C 1
ATOM 860 O O . ALA A 1 122 ? -4.830 9.216 11.677 1.00 93.00 122 ALA A O 1
ATOM 861 N N . GLY A 1 123 ? -3.086 8.533 12.910 1.00 94.38 123 GLY A N 1
ATOM 862 C CA . GLY A 1 123 ? -3.569 7.169 13.141 1.00 94.38 123 GLY A CA 1
ATOM 863 C C . GLY A 1 123 ? -3.109 6.130 12.116 1.00 94.38 123 GLY A C 1
ATOM 864 O O . GLY A 1 123 ? -3.587 4.999 12.166 1.00 94.38 123 GLY A O 1
ATOM 865 N N . THR A 1 124 ? -2.186 6.470 11.214 1.00 96.50 124 THR A N 1
ATOM 866 C CA . THR A 1 124 ? -1.576 5.507 10.287 1.00 96.50 124 THR A CA 1
ATOM 867 C C . THR A 1 124 ? -0.390 4.807 10.947 1.00 96.50 124 THR A C 1
ATOM 869 O O . THR A 1 124 ? 0.586 5.440 11.350 1.00 96.50 124 THR A O 1
ATOM 872 N N . ASP A 1 125 ? -0.420 3.480 11.007 1.00 95.62 125 ASP A N 1
ATOM 873 C CA . ASP A 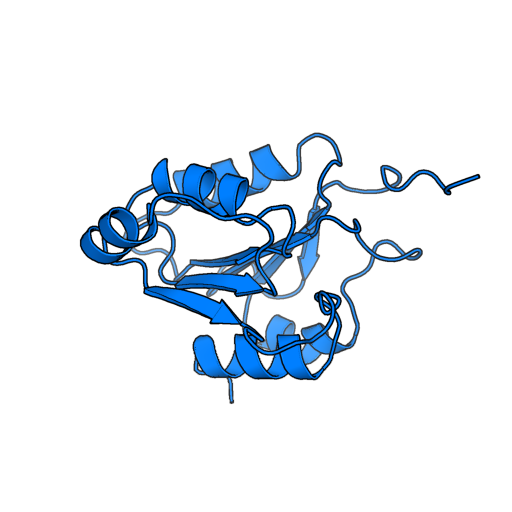1 125 ? 0.711 2.677 11.464 1.00 95.62 125 ASP A CA 1
ATOM 874 C C . ASP A 1 125 ? 1.760 2.533 10.350 1.00 95.62 125 ASP A C 1
ATOM 876 O O . ASP A 1 125 ? 1.569 1.800 9.376 1.00 95.62 125 ASP A O 1
ATOM 880 N N . VAL A 1 126 ? 2.871 3.263 10.482 1.00 94.81 126 VAL A N 1
ATOM 881 C CA . VAL A 1 126 ? 3.966 3.265 9.501 1.00 94.81 126 VAL A CA 1
ATOM 882 C C . VAL A 1 126 ? 5.096 2.335 9.940 1.00 94.81 126 VAL A C 1
ATOM 884 O O . VAL A 1 126 ? 5.726 2.578 10.978 1.00 94.81 126 VAL A O 1
ATOM 887 N N . ARG A 1 127 ? 5.409 1.323 9.119 1.00 93.56 127 ARG A N 1
ATOM 888 C CA . ARG A 1 127 ? 6.445 0.310 9.386 1.00 93.56 127 ARG A CA 1
ATOM 889 C C . ARG A 1 127 ? 7.400 0.129 8.209 1.00 93.56 127 ARG A C 1
ATOM 891 O O . ARG A 1 127 ? 6.995 0.193 7.051 1.00 93.56 127 ARG A O 1
ATOM 898 N N . VAL A 1 128 ? 8.657 -0.178 8.519 1.00 91.50 128 VAL A N 1
ATOM 899 C CA . VAL A 1 128 ? 9.646 -0.630 7.532 1.00 91.50 128 VAL A CA 1
ATOM 900 C C . VAL A 1 128 ? 9.638 -2.155 7.480 1.00 91.50 128 VAL A C 1
ATOM 902 O O . VAL A 1 128 ? 9.681 -2.821 8.514 1.00 91.50 128 VAL A O 1
ATOM 905 N N . VAL A 1 129 ? 9.574 -2.705 6.272 1.00 90.06 129 VAL A N 1
ATOM 906 C CA . VAL A 1 129 ? 9.600 -4.140 5.990 1.00 90.06 129 VAL A CA 1
ATOM 907 C C . VAL A 1 129 ? 10.958 -4.506 5.402 1.00 90.06 129 VAL A C 1
ATOM 909 O O . VAL A 1 129 ? 11.442 -3.836 4.490 1.00 90.06 129 VAL A O 1
ATOM 912 N N . ALA A 1 130 ? 11.541 -5.589 5.923 1.00 84.00 130 ALA A N 1
ATOM 913 C CA . ALA A 1 130 ? 12.883 -6.063 5.583 1.00 84.00 130 ALA A CA 1
ATOM 914 C C . ALA A 1 130 ? 13.977 -4.973 5.717 1.00 84.00 130 ALA A C 1
ATOM 916 O O . ALA A 1 130 ? 14.717 -4.741 4.765 1.00 84.00 130 ALA A O 1
ATOM 917 N N . PRO A 1 131 ? 14.089 -4.286 6.876 1.00 80.50 131 PRO A N 1
ATOM 918 C CA . PRO A 1 131 ? 15.054 -3.195 7.059 1.00 80.50 131 PRO A CA 1
ATOM 919 C C . PRO A 1 131 ? 16.518 -3.643 6.930 1.00 80.50 131 PRO A C 1
ATOM 921 O O . PRO A 1 131 ? 17.359 -2.838 6.549 1.00 80.50 131 PRO A O 1
ATOM 924 N N . ASP A 1 132 ? 16.802 -4.914 7.224 1.00 80.06 132 ASP A N 1
ATOM 925 C CA . ASP A 1 132 ? 18.156 -5.481 7.246 1.00 80.06 132 ASP A CA 1
ATOM 926 C C . ASP A 1 132 ? 18.536 -6.206 5.943 1.00 80.06 132 ASP A C 1
ATOM 928 O O . ASP A 1 132 ? 19.560 -6.885 5.887 1.00 80.06 132 ASP A O 1
ATOM 932 N N . ALA A 1 133 ? 17.703 -6.126 4.899 1.00 81.25 133 ALA A N 1
ATOM 933 C CA . ALA A 1 133 ? 18.035 -6.742 3.621 1.00 81.25 133 ALA A CA 1
ATOM 934 C C . ALA A 1 133 ? 19.246 -6.031 2.991 1.00 81.25 133 ALA A C 1
ATOM 936 O O . ALA A 1 133 ? 19.225 -4.815 2.804 1.00 81.25 133 ALA A O 1
ATOM 937 N N . GLU A 1 134 ? 20.285 -6.796 2.641 1.00 77.06 134 GLU A N 1
ATOM 938 C CA . GLU A 1 134 ? 21.509 -6.266 2.012 1.00 77.06 134 GLU A CA 1
ATOM 939 C C . GLU A 1 134 ? 21.228 -5.623 0.643 1.00 77.06 134 GLU A C 1
ATOM 941 O O . GLU A 1 134 ? 21.914 -4.685 0.238 1.00 77.06 134 GLU A O 1
ATOM 946 N N . GLU A 1 135 ? 20.183 -6.091 -0.046 1.00 80.06 135 GLU A N 1
ATOM 947 C CA . GLU A 1 135 ? 19.685 -5.545 -1.306 1.00 80.06 135 GLU A CA 1
ATOM 948 C C . GLU A 1 135 ? 18.150 -5.403 -1.271 1.00 80.06 135 GLU A C 1
ATOM 950 O O . GLU A 1 135 ? 17.476 -6.177 -0.581 1.00 80.06 135 GLU A O 1
ATOM 955 N N . PRO A 1 136 ? 17.560 -4.451 -2.025 1.00 79.88 136 PRO A N 1
ATOM 956 C CA . PRO A 1 136 ? 16.111 -4.297 -2.101 1.00 79.88 136 PRO A CA 1
ATOM 957 C C . PRO A 1 136 ? 15.408 -5.583 -2.547 1.00 79.88 136 PRO A C 1
ATOM 959 O O . PRO A 1 136 ? 15.654 -6.101 -3.640 1.00 79.88 136 PRO A O 1
ATOM 962 N N . LEU A 1 137 ? 14.493 -6.085 -1.716 1.00 85.12 137 LEU A N 1
ATOM 963 C CA . LEU A 1 137 ? 13.749 -7.301 -2.024 1.00 85.12 137 LEU A CA 1
ATOM 964 C C . LEU A 1 137 ? 12.599 -7.001 -2.997 1.00 85.12 137 LEU A C 1
ATOM 966 O O . LEU A 1 137 ? 11.857 -6.034 -2.800 1.00 85.12 137 LEU A O 1
ATOM 970 N N . PRO A 1 138 ? 12.368 -7.854 -4.014 1.00 88.31 138 PRO A N 1
ATOM 971 C CA . PRO A 1 138 ? 11.180 -7.751 -4.849 1.00 88.31 138 PRO A CA 1
ATOM 972 C C . PRO A 1 138 ? 9.902 -7.845 -4.009 1.00 88.31 138 PRO A C 1
ATOM 974 O O . PRO A 1 138 ? 9.807 -8.677 -3.108 1.00 88.31 138 PRO A O 1
ATOM 977 N N . LEU A 1 139 ? 8.859 -7.090 -4.363 1.00 91.88 139 LEU A N 1
ATOM 978 C CA . LEU A 1 139 ? 7.567 -7.146 -3.659 1.00 91.88 139 LEU A CA 1
ATOM 979 C C . LEU A 1 139 ? 6.890 -8.527 -3.738 1.00 91.88 139 LEU A C 1
ATOM 981 O O . LEU A 1 139 ? 6.045 -8.862 -2.913 1.00 91.88 139 LEU A O 1
ATOM 985 N N . GLY A 1 140 ? 7.270 -9.350 -4.719 1.00 91.25 140 GLY A N 1
ATOM 986 C CA . GLY A 1 140 ? 6.854 -10.748 -4.824 1.00 91.25 140 GLY A CA 1
ATOM 987 C C . GLY A 1 140 ? 7.663 -11.729 -3.964 1.00 91.25 140 GLY A C 1
ATOM 988 O O . GLY A 1 140 ? 7.309 -12.908 -3.941 1.00 91.25 140 GLY A O 1
ATOM 989 N N . HIS A 1 141 ? 8.731 -11.293 -3.285 1.00 91.38 141 HIS A N 1
ATOM 990 C CA . HIS A 1 141 ? 9.589 -12.162 -2.478 1.00 91.38 141 HIS A CA 1
ATOM 991 C C . HIS A 1 141 ? 8.804 -12.764 -1.295 1.00 91.38 141 HIS A C 1
ATOM 993 O O . HIS A 1 141 ? 8.090 -12.021 -0.615 1.00 91.38 141 HIS A O 1
ATOM 999 N N . PRO A 1 142 ? 8.922 -14.078 -1.007 1.00 91.88 142 PRO A N 1
ATOM 1000 C CA . PRO A 1 142 ? 8.167 -14.728 0.067 1.00 91.88 142 PRO A CA 1
ATOM 1001 C C . PRO A 1 142 ? 8.291 -14.035 1.428 1.00 91.88 142 PRO A C 1
ATOM 1003 O O . PRO A 1 142 ? 7.280 -13.859 2.102 1.00 91.88 142 PRO A O 1
ATOM 1006 N N . ASP A 1 143 ? 9.491 -13.575 1.792 1.00 91.19 143 ASP A N 1
ATOM 1007 C CA . ASP A 1 143 ? 9.721 -12.899 3.077 1.00 91.19 143 ASP A CA 1
ATOM 1008 C C . ASP A 1 143 ? 9.037 -11.531 3.159 1.00 91.19 143 ASP A C 1
ATOM 1010 O O . ASP A 1 143 ? 8.490 -11.176 4.203 1.00 91.19 143 ASP A O 1
ATOM 1014 N N . VAL A 1 144 ? 8.988 -10.786 2.047 1.00 92.56 144 VAL A N 1
ATOM 1015 C CA . VAL A 1 144 ? 8.244 -9.520 1.976 1.00 92.56 144 VAL A CA 1
ATOM 1016 C C . VAL A 1 144 ? 6.760 -9.791 2.185 1.00 92.56 144 VAL A C 1
ATOM 1018 O O . VAL A 1 144 ? 6.122 -9.145 3.013 1.00 92.56 144 VAL A O 1
ATOM 1021 N N . VAL A 1 145 ? 6.207 -10.788 1.491 1.00 94.25 145 VAL A N 1
ATOM 1022 C CA . VAL A 1 145 ? 4.788 -11.141 1.623 1.00 94.25 145 VAL A CA 1
ATOM 1023 C C . VAL A 1 145 ? 4.466 -11.657 3.024 1.00 94.25 145 VAL A C 1
ATOM 1025 O O . VAL A 1 145 ? 3.431 -11.297 3.581 1.00 94.25 145 VAL A O 1
ATOM 1028 N N . ALA A 1 146 ? 5.338 -12.471 3.621 1.00 93.00 146 ALA A N 1
ATOM 1029 C CA . ALA A 1 146 ? 5.170 -12.955 4.986 1.00 93.00 146 ALA A CA 1
ATOM 1030 C C . ALA A 1 146 ? 5.158 -11.796 5.995 1.00 93.00 146 ALA A C 1
ATOM 1032 O O . ALA A 1 146 ? 4.274 -11.741 6.850 1.00 93.00 146 ALA A O 1
ATOM 1033 N N . ALA A 1 147 ? 6.074 -10.836 5.854 1.00 92.00 147 ALA A N 1
ATOM 1034 C CA . ALA A 1 147 ? 6.127 -9.652 6.703 1.00 92.00 147 ALA A CA 1
ATOM 1035 C C . ALA A 1 147 ? 4.902 -8.739 6.518 1.00 92.00 147 ALA A C 1
ATOM 1037 O O . ALA A 1 147 ? 4.337 -8.276 7.509 1.00 92.00 147 ALA A O 1
ATOM 1038 N N . VAL A 1 148 ? 4.438 -8.530 5.278 1.00 94.31 148 VAL A N 1
ATOM 1039 C CA . VAL A 1 148 ? 3.194 -7.793 4.992 1.00 94.31 148 VAL A CA 1
ATOM 1040 C C . VAL A 1 148 ? 2.002 -8.483 5.654 1.00 94.31 148 VAL A C 1
ATOM 1042 O O . VAL A 1 148 ? 1.256 -7.844 6.389 1.00 94.31 148 VAL A O 1
ATOM 1045 N N . ARG A 1 149 ? 1.843 -9.799 5.472 1.00 94.75 149 ARG A N 1
ATOM 1046 C CA . ARG A 1 149 ? 0.763 -10.571 6.107 1.00 94.75 149 ARG A CA 1
ATOM 1047 C C . ARG A 1 149 ? 0.792 -10.455 7.629 1.00 94.75 149 ARG A C 1
ATOM 1049 O O . ARG A 1 149 ? -0.248 -10.215 8.232 1.00 94.75 149 ARG A O 1
ATOM 1056 N N . ALA A 1 150 ? 1.969 -10.578 8.240 1.00 93.00 150 ALA A N 1
ATOM 1057 C CA . ALA A 1 150 ? 2.128 -10.425 9.681 1.00 93.00 150 ALA A CA 1
ATOM 1058 C C . ALA A 1 150 ? 1.756 -9.011 10.157 1.00 93.00 150 ALA A C 1
ATOM 1060 O O . ALA A 1 150 ? 1.076 -8.864 11.171 1.00 93.00 150 ALA A O 1
ATOM 1061 N N . ALA A 1 151 ? 2.147 -7.971 9.412 1.00 91.12 151 ALA A N 1
ATOM 1062 C CA . ALA A 1 151 ? 1.799 -6.589 9.735 1.00 91.12 151 ALA A CA 1
ATOM 1063 C C . ALA A 1 151 ? 0.285 -6.327 9.676 1.00 91.12 151 ALA A C 1
ATOM 1065 O O . ALA A 1 151 ? -0.219 -5.556 10.487 1.00 91.12 151 ALA A O 1
ATOM 1066 N N . LEU A 1 152 ? -0.422 -7.010 8.771 1.00 93.50 152 LEU A N 1
ATOM 1067 C CA . LEU A 1 152 ? -1.872 -6.912 8.577 1.00 93.50 152 LEU A CA 1
ATOM 1068 C C . LEU A 1 152 ? -2.691 -7.900 9.433 1.00 93.50 152 LEU A C 1
ATOM 1070 O O . LEU A 1 152 ? -3.904 -7.999 9.255 1.00 93.50 152 LEU A O 1
ATOM 1074 N N . GLY A 1 153 ? -2.050 -8.670 10.322 1.00 90.75 153 GLY A N 1
ATOM 1075 C CA . GLY A 1 153 ? -2.725 -9.676 11.155 1.00 90.75 153 GLY A CA 1
ATOM 1076 C C . GLY A 1 153 ? -3.235 -10.911 10.395 1.00 90.75 153 GLY A C 1
ATOM 1077 O O . GLY A 1 153 ? -4.034 -11.677 10.927 1.00 90.75 153 GLY A O 1
ATOM 1078 N N . ASP A 1 154 ? -2.766 -11.133 9.165 1.00 81.62 154 ASP A N 1
ATOM 1079 C CA . ASP A 1 154 ? -3.203 -12.195 8.253 1.00 81.62 154 ASP A CA 1
ATOM 1080 C C . ASP A 1 154 ? -2.297 -13.433 8.293 1.00 81.62 154 ASP A C 1
ATOM 1082 O O . ASP A 1 154 ? -1.802 -13.904 7.260 1.00 81.62 154 ASP A O 1
ATOM 1086 N N . VAL A 1 155 ? -2.072 -13.973 9.491 1.00 66.31 155 VAL A N 1
ATOM 1087 C CA . VAL A 1 155 ? -1.263 -15.188 9.715 1.00 66.31 155 VAL A CA 1
ATOM 1088 C C . VAL A 1 155 ? -2.025 -16.464 9.359 1.00 66.31 155 VAL A C 1
ATOM 1090 O O . VAL A 1 155 ? -3.238 -16.562 9.664 1.00 66.31 155 VAL A O 1
#

pLDDT: mean 87.37, std 13.58, range [34.56, 98.44]